Protein AF-A0A416MDH5-F1 (afdb_monomer_lite)

Sequence (64 aa):
MSGEDARRIVDEIKDIDLDDGVTFEIKEVSNIMDEMEYPGICFTMNAIMGKLAATMKIDISTED

Secondary structure (DSSP, 8-state):
--HHHHHHHHHHHHT---SSSEEEEEEEEEEEEETTEEEEEEEEEEEEETTEEEEEEEEEE---

pLDDT: mean 86.04, std 11.73, range [56.06, 96.62]

Foldseek 3Di:
DDLVVVVVVVVVVQPDDPVPQWGKAWDDWDWDDDVPDAIWIKTWMWTDHPPDTDIDIDIGRPPD

Radius of gyration: 13.2 Å; chains: 1; bounding box: 41×17×30 Å

Structure (mmCIF, N/CA/C/O backbone):
data_AF-A0A416MDH5-F1
#
_entry.id   AF-A0A416MDH5-F1
#
loop_
_atom_site.group_PDB
_atom_site.id
_atom_site.type_symbol
_atom_site.label_atom_id
_atom_site.label_alt_id
_atom_site.label_comp_id
_atom_site.label_asym_id
_atom_site.label_entity_id
_atom_site.label_seq_id
_atom_site.pdbx_PDB_ins_code
_atom_site.Cartn_x
_atom_site.Cartn_y
_atom_site.Cartn_z
_atom_site.occupancy
_atom_site.B_iso_or_equiv
_atom_site.auth_seq_id
_atom_site.auth_comp_id
_atom_site.auth_asym_id
_atom_site.auth_atom_id
_atom_site.pdbx_PDB_model_num
ATOM 1 N N . MET A 1 1 ? 11.910 -9.785 -15.146 1.00 61.56 1 MET A N 1
ATOM 2 C CA . MET A 1 1 ? 10.794 -8.831 -14.861 1.00 61.56 1 MET A CA 1
ATOM 3 C C . MET A 1 1 ? 11.386 -7.459 -14.553 1.00 61.56 1 MET A C 1
ATOM 5 O O . MET A 1 1 ? 12.364 -7.424 -13.817 1.00 61.56 1 MET A O 1
ATOM 9 N N . SER A 1 2 ? 10.853 -6.350 -15.076 1.00 71.69 2 SER A N 1
ATOM 10 C CA . SER A 1 2 ? 11.391 -5.014 -14.756 1.00 71.69 2 SER A CA 1
ATOM 11 C C . SER A 1 2 ? 10.897 -4.506 -13.393 1.00 71.69 2 SER A C 1
ATOM 13 O O . SER A 1 2 ? 9.847 -4.928 -12.904 1.00 71.69 2 SER A O 1
ATOM 15 N N . GLY A 1 3 ? 11.615 -3.536 -12.810 1.00 74.44 3 GLY A N 1
ATOM 16 C CA . GLY A 1 3 ? 11.218 -2.792 -11.600 1.00 74.44 3 GLY A CA 1
ATOM 17 C C . GLY A 1 3 ? 9.755 -2.339 -11.595 1.00 74.44 3 GLY A C 1
ATOM 18 O O . GLY A 1 3 ? 9.025 -2.480 -10.612 1.00 74.44 3 GLY A O 1
ATOM 19 N N . GLU A 1 4 ? 9.323 -1.830 -12.745 1.00 80.69 4 GLU A N 1
ATOM 20 C CA . GLU A 1 4 ? 7.977 -1.311 -12.973 1.00 80.69 4 GLU A CA 1
ATOM 21 C C . GLU A 1 4 ? 6.909 -2.414 -13.021 1.00 80.69 4 GLU A C 1
ATOM 23 O O . GLU A 1 4 ? 5.805 -2.207 -12.512 1.00 80.69 4 GLU A O 1
ATOM 28 N N . ASP A 1 5 ? 7.235 -3.600 -13.549 1.00 85.88 5 ASP A N 1
ATOM 29 C CA . ASP A 1 5 ? 6.306 -4.737 -13.591 1.00 85.88 5 ASP A CA 1
ATOM 30 C C . ASP A 1 5 ? 5.983 -5.217 -12.175 1.00 85.88 5 ASP A C 1
ATOM 32 O O . ASP A 1 5 ? 4.816 -5.378 -11.815 1.00 85.88 5 ASP A O 1
ATOM 36 N N . ALA A 1 6 ? 7.011 -5.375 -11.337 1.00 85.00 6 ALA A N 1
ATOM 37 C CA . ALA A 1 6 ? 6.826 -5.759 -9.943 1.00 85.00 6 ALA A CA 1
ATOM 38 C C . ALA A 1 6 ? 6.023 -4.701 -9.178 1.00 85.00 6 ALA A C 1
ATOM 40 O O . ALA A 1 6 ? 5.111 -5.039 -8.424 1.00 85.00 6 ALA A O 1
ATOM 41 N N . ARG A 1 7 ? 6.301 -3.409 -9.412 1.00 87.12 7 ARG A N 1
ATOM 42 C CA . ARG A 1 7 ? 5.549 -2.323 -8.775 1.00 87.12 7 ARG A CA 1
ATOM 43 C C . ARG A 1 7 ? 4.072 -2.378 -9.131 1.00 87.12 7 ARG A C 1
ATOM 45 O O . ARG A 1 7 ? 3.254 -2.172 -8.235 1.00 87.12 7 ARG A O 1
ATOM 52 N N . ARG A 1 8 ? 3.752 -2.628 -10.404 1.00 90.69 8 ARG A N 1
ATOM 53 C CA . ARG A 1 8 ? 2.378 -2.758 -10.897 1.00 90.69 8 ARG A CA 1
ATOM 54 C C . ARG A 1 8 ? 1.672 -3.947 -10.256 1.00 90.69 8 ARG A C 1
ATOM 56 O O . ARG A 1 8 ? 0.582 -3.766 -9.736 1.00 90.69 8 ARG A O 1
ATOM 63 N N . ILE A 1 9 ? 2.310 -5.118 -10.231 1.00 90.62 9 ILE A N 1
ATOM 64 C CA . ILE A 1 9 ? 1.750 -6.327 -9.609 1.00 90.62 9 ILE A CA 1
ATOM 65 C C . ILE A 1 9 ? 1.440 -6.077 -8.131 1.00 90.62 9 ILE A C 1
ATOM 67 O O . ILE A 1 9 ? 0.339 -6.367 -7.675 1.00 90.62 9 ILE A O 1
ATOM 71 N N . VAL A 1 10 ? 2.384 -5.495 -7.385 1.00 91.50 10 VAL A N 1
ATOM 72 C CA . VAL A 1 10 ? 2.176 -5.186 -5.964 1.00 91.50 10 VAL A CA 1
ATOM 73 C C . VAL A 1 10 ? 1.075 -4.137 -5.777 1.00 91.50 10 VAL A C 1
ATOM 75 O O . VAL A 1 10 ? 0.321 -4.246 -4.815 1.00 91.50 10 VAL A O 1
ATOM 78 N N . ASP A 1 11 ? 0.947 -3.154 -6.681 1.00 91.88 11 ASP A N 1
ATOM 79 C CA . ASP A 1 11 ? -0.145 -2.170 -6.637 1.00 91.88 11 ASP A CA 1
ATOM 80 C C . ASP A 1 11 ? -1.518 -2.814 -6.866 1.00 91.88 11 ASP A C 1
ATOM 82 O O . ASP A 1 11 ? -2.463 -2.480 -6.165 1.00 91.88 11 ASP A O 1
ATOM 86 N N . GLU A 1 12 ? -1.622 -3.771 -7.790 1.00 94.25 12 GLU A N 1
ATOM 87 C CA . GLU A 1 12 ? -2.884 -4.482 -8.016 1.00 94.25 12 GLU A CA 1
ATOM 88 C C . GLU A 1 12 ? -3.228 -5.418 -6.853 1.00 94.25 12 GLU A C 1
ATOM 90 O O . GLU A 1 12 ? -4.388 -5.495 -6.466 1.00 94.25 12 GLU A O 1
ATOM 95 N N . ILE A 1 13 ? -2.237 -6.091 -6.256 1.00 92.56 13 ILE A N 1
ATOM 96 C CA . ILE A 1 13 ? -2.460 -6.999 -5.119 1.00 92.56 13 ILE A CA 1
ATOM 97 C C . ILE A 1 13 ? -2.903 -6.234 -3.866 1.00 92.56 13 ILE A C 1
ATOM 99 O O . ILE A 1 13 ? -3.818 -6.687 -3.183 1.00 92.56 13 ILE A O 1
ATOM 103 N N . LYS A 1 14 ? -2.279 -5.090 -3.546 1.00 90.81 14 LYS A N 1
ATOM 104 C CA . LYS A 1 14 ? -2.612 -4.320 -2.329 1.00 90.81 14 LYS A CA 1
ATOM 105 C C . LYS A 1 14 ? -4.043 -3.758 -2.333 1.00 90.81 14 LYS A C 1
ATOM 107 O O . LYS A 1 14 ? -4.555 -3.441 -1.264 1.00 90.81 14 LYS A O 1
ATOM 112 N N . ASP A 1 15 ? -4.633 -3.578 -3.517 1.00 93.00 15 ASP A N 1
ATOM 113 C CA . ASP A 1 15 ? -5.976 -3.021 -3.727 1.00 93.00 15 ASP A CA 1
ATOM 114 C C . ASP A 1 15 ? -7.056 -4.118 -3.706 1.00 93.00 15 ASP A C 1
ATOM 116 O O . ASP A 1 15 ? -8.251 -3.822 -3.769 1.00 93.00 15 ASP A O 1
ATOM 120 N N . ILE A 1 16 ? -6.658 -5.392 -3.587 1.00 93.62 16 ILE A N 1
ATOM 121 C CA . ILE A 1 16 ? -7.589 -6.496 -3.361 1.00 93.62 16 ILE A CA 1
ATOM 122 C C . ILE A 1 16 ? -8.129 -6.380 -1.936 1.00 93.62 16 ILE A C 1
ATOM 124 O O . ILE A 1 16 ? -7.454 -6.722 -0.966 1.00 93.62 16 ILE A O 1
ATOM 128 N N . ASP A 1 17 ? -9.374 -5.929 -1.827 1.00 91.44 17 ASP A N 1
ATOM 129 C CA . ASP A 1 17 ? -10.122 -5.964 -0.578 1.00 91.44 17 ASP A CA 1
ATOM 130 C C . ASP A 1 17 ? -10.605 -7.396 -0.296 1.00 91.44 17 ASP A C 1
ATOM 132 O O . ASP A 1 17 ? -11.323 -8.003 -1.096 1.00 91.44 17 ASP A O 1
ATOM 136 N N . LEU A 1 18 ? -10.168 -7.948 0.835 1.00 93.81 18 LEU A N 1
ATOM 137 C CA . LEU A 1 18 ? -10.533 -9.287 1.304 1.00 93.81 18 LEU A CA 1
ATOM 138 C C . LEU A 1 18 ? -11.653 -9.259 2.365 1.00 93.81 18 LEU A C 1
ATOM 140 O O . LEU A 1 18 ? -11.945 -10.299 2.954 1.00 93.81 18 LEU A O 1
ATOM 144 N N . ASP A 1 19 ? -12.269 -8.095 2.621 1.00 93.12 19 ASP A N 1
ATOM 145 C CA . ASP A 1 19 ? -13.264 -7.852 3.685 1.00 93.12 19 ASP A CA 1
ATOM 146 C C . ASP A 1 19 ? -12.778 -8.234 5.107 1.00 93.12 19 ASP A C 1
ATOM 148 O O . ASP A 1 19 ? -13.564 -8.464 6.024 1.00 93.12 19 ASP A O 1
ATOM 152 N N . ASP A 1 20 ? -11.458 -8.293 5.330 1.00 92.69 20 ASP A N 1
ATOM 153 C CA . ASP A 1 20 ? -10.846 -8.613 6.633 1.00 92.69 20 ASP A CA 1
ATOM 15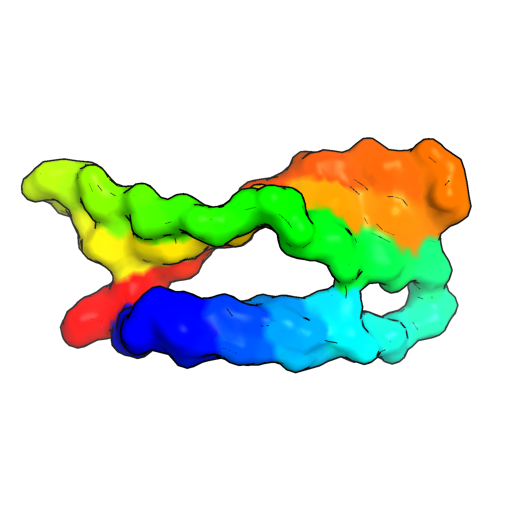4 C C . ASP A 1 20 ? -10.464 -7.368 7.463 1.00 92.69 20 ASP A C 1
ATOM 156 O O . ASP A 1 20 ? -10.043 -7.475 8.620 1.00 92.69 20 ASP A O 1
ATOM 160 N N . GLY A 1 21 ? -10.668 -6.172 6.898 1.00 92.62 21 GLY A N 1
ATOM 161 C CA . GLY A 1 21 ? -10.373 -4.888 7.534 1.00 92.62 21 GLY A CA 1
ATOM 162 C C . GLY A 1 21 ? -8.893 -4.494 7.524 1.00 92.62 21 GLY A C 1
ATOM 163 O O . GLY A 1 21 ? -8.528 -3.539 8.221 1.00 92.62 21 GLY A O 1
ATOM 164 N N . VAL A 1 22 ? -8.049 -5.205 6.769 1.00 94.00 22 VAL A N 1
ATOM 165 C CA . VAL A 1 22 ? -6.644 -4.865 6.532 1.00 94.00 22 VAL A CA 1
ATOM 166 C C . VAL A 1 22 ? -6.504 -4.077 5.231 1.00 94.00 22 VAL A C 1
ATOM 168 O O . VAL A 1 22 ? -7.015 -4.465 4.187 1.00 94.00 22 VAL A O 1
ATOM 171 N N . THR A 1 23 ? -5.761 -2.973 5.277 1.00 94.69 23 THR A N 1
ATOM 172 C CA . THR A 1 23 ? -5.323 -2.236 4.083 1.00 94.69 23 THR A CA 1
ATOM 173 C C . THR A 1 23 ? -3.806 -2.179 4.017 1.00 94.69 23 THR A C 1
ATOM 175 O O . THR A 1 23 ? -3.124 -2.258 5.041 1.00 94.69 23 THR A O 1
ATOM 178 N N . PHE A 1 24 ? -3.257 -2.037 2.813 1.00 95.19 24 PHE A N 1
ATOM 179 C CA . PHE A 1 24 ? -1.813 -2.029 2.604 1.00 95.19 24 PHE A CA 1
ATOM 180 C C . PHE A 1 24 ? -1.332 -0.681 2.051 1.00 95.19 24 PHE A C 1
ATOM 182 O O . PHE A 1 24 ? -1.866 -0.156 1.076 1.00 95.19 24 PHE A O 1
ATOM 189 N N . GLU A 1 25 ? -0.279 -0.125 2.652 1.00 94.06 25 GLU A N 1
ATOM 190 C CA . GLU A 1 25 ? 0.382 1.110 2.210 1.00 94.06 25 GLU A CA 1
ATOM 191 C C . GLU A 1 25 ? 1.847 0.828 1.873 1.00 94.06 25 GLU A C 1
ATOM 193 O O . GLU A 1 25 ? 2.623 0.442 2.744 1.00 94.06 25 GLU A O 1
ATOM 198 N N . ILE A 1 26 ? 2.265 1.085 0.633 1.00 93.56 26 ILE A N 1
ATOM 199 C CA . ILE A 1 26 ? 3.677 0.984 0.243 1.00 93.56 26 ILE A CA 1
ATOM 200 C C . ILE A 1 26 ? 4.426 2.211 0.762 1.00 93.56 26 ILE A C 1
ATOM 202 O O . ILE A 1 26 ? 4.079 3.347 0.440 1.00 93.56 26 ILE A O 1
ATOM 206 N N . LYS A 1 27 ? 5.469 1.973 1.558 1.00 94.69 27 LYS A N 1
ATOM 207 C CA . LYS A 1 27 ? 6.334 3.003 2.148 1.00 94.69 27 LYS A CA 1
ATOM 208 C C . LYS A 1 27 ? 7.537 3.309 1.279 1.00 94.69 27 LYS A C 1
ATOM 210 O O . LYS A 1 27 ? 7.882 4.473 1.115 1.00 94.69 27 LYS A O 1
ATOM 215 N N . GLU A 1 28 ? 8.177 2.269 0.761 1.00 92.69 28 GLU A N 1
ATOM 216 C CA . GLU A 1 28 ? 9.418 2.390 0.007 1.00 92.69 28 GLU A CA 1
ATOM 217 C C . GLU A 1 28 ? 9.529 1.248 -0.999 1.00 92.69 28 GLU A C 1
ATOM 219 O O . GLU A 1 28 ? 9.081 0.129 -0.736 1.00 92.69 28 GLU A O 1
ATOM 224 N N . VAL A 1 29 ? 10.137 1.551 -2.143 1.00 90.31 29 VAL A N 1
ATOM 225 C CA . VAL A 1 29 ? 10.532 0.571 -3.151 1.00 90.31 29 VAL A CA 1
ATOM 226 C C . VAL A 1 29 ? 12.003 0.800 -3.446 1.00 90.31 29 VAL A C 1
ATOM 228 O O . VAL A 1 29 ? 12.383 1.901 -3.844 1.00 90.31 29 VAL A O 1
ATOM 231 N N . SER A 1 30 ? 12.811 -0.232 -3.237 1.00 88.44 30 SER A N 1
ATOM 232 C CA . SER A 1 30 ? 14.268 -0.159 -3.310 1.00 88.44 30 SER A CA 1
ATOM 233 C C . SER A 1 30 ? 14.800 -1.308 -4.153 1.00 88.44 30 SER A C 1
ATOM 235 O O . SER A 1 30 ? 14.324 -2.433 -4.039 1.00 88.44 30 SER A O 1
ATOM 237 N N . ASN A 1 31 ? 15.804 -1.047 -4.988 1.00 82.88 31 ASN A N 1
ATOM 238 C CA . ASN A 1 31 ? 16.506 -2.127 -5.676 1.00 82.88 31 ASN A CA 1
ATOM 239 C C . ASN A 1 31 ? 17.482 -2.790 -4.703 1.00 82.88 31 ASN A C 1
ATOM 241 O O . ASN A 1 31 ? 18.290 -2.111 -4.069 1.00 82.88 31 ASN A O 1
ATOM 245 N N . ILE A 1 32 ? 17.407 -4.112 -4.616 1.00 78.06 32 ILE A N 1
ATOM 246 C CA . ILE A 1 32 ? 18.359 -4.953 -3.896 1.00 78.06 32 ILE A CA 1
ATOM 247 C C . ILE A 1 32 ? 19.311 -5.482 -4.963 1.00 78.06 32 ILE A C 1
ATOM 249 O O . ILE A 1 32 ? 18.940 -6.313 -5.786 1.00 78.06 32 ILE A O 1
ATOM 253 N N . MET A 1 33 ? 20.507 -4.913 -5.028 1.00 70.75 33 MET A N 1
ATOM 254 C CA . MET A 1 33 ? 21.562 -5.360 -5.928 1.00 70.75 33 MET A CA 1
ATOM 255 C C . MET A 1 33 ? 22.745 -5.711 -5.043 1.00 70.75 33 MET A C 1
ATOM 257 O O . MET A 1 33 ? 23.442 -4.810 -4.581 1.00 70.75 33 MET A O 1
ATOM 261 N N . ASP A 1 34 ? 22.916 -6.997 -4.756 1.00 61.44 34 ASP A N 1
ATOM 262 C CA . ASP A 1 34 ? 24.110 -7.490 -4.079 1.00 61.44 34 ASP A CA 1
ATOM 263 C C . ASP A 1 34 ? 25.047 -8.085 -5.134 1.00 61.44 34 ASP A C 1
ATOM 265 O O . ASP A 1 34 ? 24.593 -8.707 -6.093 1.00 61.44 34 ASP A O 1
ATOM 269 N N . GLU A 1 35 ? 26.357 -7.880 -5.000 1.00 56.06 35 GLU A N 1
ATOM 270 C CA . GLU A 1 35 ? 27.355 -8.235 -6.025 1.00 56.06 35 GLU A CA 1
ATOM 271 C C . GLU A 1 35 ? 27.419 -9.755 -6.325 1.00 56.06 35 GLU A C 1
ATOM 273 O O . GLU A 1 35 ? 28.105 -10.170 -7.262 1.00 56.06 35 GLU A O 1
ATOM 278 N N . MET A 1 36 ? 26.700 -10.586 -5.554 1.00 59.00 36 MET A N 1
ATOM 279 C CA . MET A 1 36 ? 26.616 -12.047 -5.692 1.00 59.00 36 MET A CA 1
ATOM 280 C C . MET A 1 36 ? 25.189 -12.640 -5.651 1.00 59.00 36 MET A C 1
ATOM 282 O O . MET A 1 36 ? 25.049 -13.841 -5.887 1.00 59.00 36 MET A O 1
ATOM 286 N N . GLU A 1 37 ? 24.139 -11.851 -5.387 1.00 56.53 37 GLU A N 1
ATOM 287 C CA . GLU A 1 37 ? 22.737 -12.309 -5.366 1.00 56.53 37 GLU A CA 1
ATOM 288 C C . GLU A 1 37 ? 21.944 -11.663 -6.507 1.00 56.53 37 GLU A C 1
ATOM 290 O O . GLU A 1 37 ? 22.190 -10.519 -6.886 1.00 56.53 37 GLU A O 1
ATOM 295 N N . TYR A 1 38 ? 21.013 -12.423 -7.092 1.00 63.00 38 TYR A N 1
ATOM 296 C CA . TYR A 1 38 ? 20.198 -11.974 -8.220 1.00 63.00 38 TYR A CA 1
ATOM 297 C C . TYR A 1 38 ? 19.620 -10.578 -7.963 1.00 63.00 38 TYR A C 1
ATOM 299 O O . TYR A 1 38 ? 19.103 -10.338 -6.867 1.00 63.00 38 TYR A O 1
ATOM 307 N N . PRO A 1 39 ? 19.656 -9.673 -8.961 1.00 74.94 39 PRO A N 1
ATOM 308 C CA . PRO A 1 39 ? 19.029 -8.373 -8.814 1.00 74.94 39 PRO A CA 1
ATOM 309 C C . PRO A 1 39 ? 17.567 -8.561 -8.403 1.00 74.94 39 PRO A C 1
ATOM 311 O O . PRO A 1 39 ? 16.876 -9.481 -8.850 1.00 74.94 39 PRO A O 1
ATOM 314 N N . GLY A 1 40 ? 17.118 -7.716 -7.488 1.00 84.12 40 GLY A N 1
ATOM 315 C CA . GLY A 1 40 ? 15.807 -7.824 -6.881 1.00 84.12 40 GLY A CA 1
ATOM 316 C C . GLY A 1 40 ? 15.223 -6.471 -6.519 1.00 84.12 40 GLY A C 1
ATOM 317 O O . GLY A 1 40 ? 15.874 -5.427 -6.607 1.00 84.12 40 GLY A O 1
ATOM 318 N N . ILE A 1 41 ? 13.963 -6.493 -6.107 1.00 88.19 41 ILE A N 1
ATOM 319 C CA . ILE A 1 41 ? 13.202 -5.314 -5.707 1.00 88.19 41 ILE A CA 1
ATOM 320 C C . ILE A 1 41 ? 12.623 -5.589 -4.322 1.00 88.19 41 ILE A C 1
ATOM 322 O O . ILE A 1 41 ? 11.893 -6.560 -4.132 1.00 88.19 41 ILE A O 1
ATOM 326 N N . CYS A 1 42 ? 12.948 -4.730 -3.362 1.00 90.88 42 CYS A N 1
ATOM 327 C CA . CYS A 1 42 ? 12.393 -4.730 -2.016 1.00 90.88 42 CYS A CA 1
ATOM 328 C C . CYS A 1 42 ? 11.232 -3.744 -1.950 1.00 90.88 42 CYS A C 1
ATOM 330 O O . CYS A 1 42 ? 11.391 -2.559 -2.255 1.00 90.88 42 CYS A O 1
ATOM 332 N N . PHE A 1 43 ? 10.085 -4.212 -1.477 1.00 93.31 43 PHE A N 1
ATOM 333 C CA . PHE A 1 43 ? 8.948 -3.383 -1.109 1.00 93.31 43 PHE A CA 1
ATOM 334 C C . PHE A 1 43 ? 8.839 -3.341 0.406 1.00 93.31 43 PHE A C 1
ATOM 336 O O . PHE A 1 43 ? 8.575 -4.360 1.040 1.00 93.31 43 PHE A O 1
ATOM 343 N N . THR A 1 44 ? 8.978 -2.156 0.990 1.00 95.19 44 THR A N 1
ATOM 344 C CA . THR A 1 44 ? 8.575 -1.926 2.380 1.00 95.19 44 THR A CA 1
ATOM 345 C C . THR A 1 44 ? 7.142 -1.420 2.380 1.00 95.19 44 THR A C 1
ATOM 347 O O . THR A 1 44 ? 6.834 -0.428 1.717 1.00 95.19 44 THR A O 1
ATOM 350 N N . MET A 1 45 ? 6.259 -2.070 3.132 1.00 95.31 45 MET A N 1
ATOM 351 C CA . MET A 1 45 ? 4.848 -1.701 3.223 1.00 95.31 45 MET A CA 1
ATOM 352 C C . MET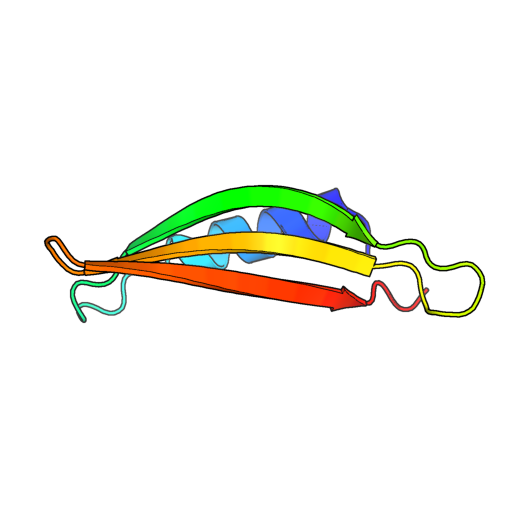 A 1 45 ? 4.306 -1.857 4.642 1.00 95.31 45 MET A C 1
ATOM 354 O O . MET A 1 45 ? 4.875 -2.567 5.466 1.00 95.31 45 MET A O 1
ATOM 358 N N . ASN A 1 46 ? 3.199 -1.185 4.927 1.00 96.62 46 ASN A N 1
ATOM 359 C CA . ASN A 1 46 ? 2.444 -1.337 6.159 1.00 96.62 46 ASN A CA 1
ATOM 360 C C . ASN A 1 46 ? 1.147 -2.086 5.876 1.00 96.62 46 ASN A C 1
ATOM 362 O O . ASN A 1 46 ? 0.395 -1.666 5.003 1.00 96.62 46 ASN A O 1
ATOM 366 N N . ALA A 1 47 ? 0.864 -3.120 6.662 1.00 95.38 47 ALA A N 1
ATOM 367 C CA . ALA A 1 47 ? -0.479 -3.659 6.830 1.00 95.38 47 ALA A CA 1
ATOM 368 C C . ALA A 1 47 ? -1.169 -2.892 7.966 1.00 95.38 47 ALA A C 1
ATOM 370 O O . ALA A 1 47 ? -0.645 -2.815 9.082 1.00 95.38 47 ALA A O 1
ATOM 371 N N . ILE A 1 48 ? -2.317 -2.290 7.680 1.00 96.00 48 ILE A N 1
ATOM 372 C CA . ILE A 1 48 ? -3.044 -1.396 8.578 1.00 96.00 48 ILE A CA 1
ATOM 373 C C . ILE A 1 48 ? -4.383 -2.041 8.915 1.00 96.00 48 ILE A C 1
ATOM 375 O O . ILE A 1 48 ? -5.191 -2.281 8.028 1.00 96.00 48 ILE A O 1
ATOM 379 N N . MET A 1 49 ? -4.637 -2.273 10.203 1.00 94.94 49 MET A N 1
ATOM 380 C CA . MET A 1 49 ? -5.915 -2.778 10.710 1.00 94.94 49 MET A CA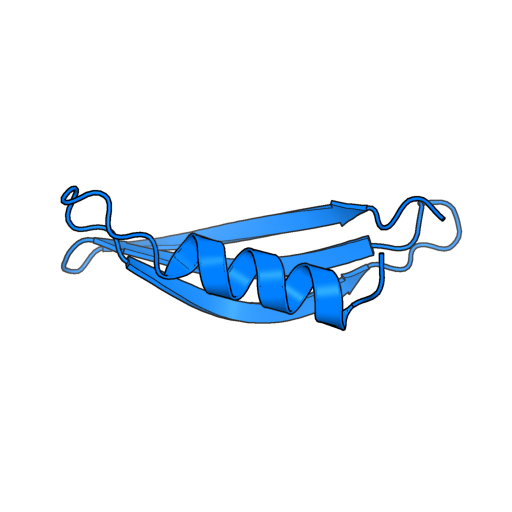 1
ATOM 381 C C . MET A 1 49 ? -6.387 -1.887 11.862 1.00 94.94 49 MET A C 1
ATOM 383 O O . MET A 1 49 ? -5.883 -1.947 12.990 1.00 94.94 49 MET A O 1
ATOM 387 N N . GLY A 1 50 ? -7.341 -0.999 11.582 1.00 91.06 50 GLY A N 1
ATOM 388 C CA . GLY A 1 50 ? -7.800 0.004 12.544 1.00 91.06 50 GLY A CA 1
ATOM 389 C C . GLY A 1 50 ? -6.678 0.961 12.971 1.00 91.06 50 GLY A C 1
ATOM 390 O O . GLY A 1 50 ? -6.290 1.844 12.214 1.00 91.06 50 GLY A O 1
ATOM 391 N N . LYS A 1 51 ? -6.178 0.820 14.209 1.00 91.31 51 LYS A N 1
ATOM 392 C CA . LYS A 1 51 ? -5.051 1.618 14.747 1.00 91.31 51 LYS A CA 1
ATOM 393 C C . LYS A 1 51 ? -3.719 0.863 14.754 1.00 91.31 51 LYS A C 1
ATOM 395 O O . LYS A 1 51 ? -2.705 1.437 15.146 1.00 91.31 51 LYS A O 1
ATOM 400 N N . LEU A 1 52 ? -3.730 -0.418 14.393 1.00 94.19 52 LEU A N 1
ATOM 401 C CA . LEU A 1 52 ? -2.531 -1.237 14.306 1.00 94.19 52 LEU A CA 1
ATOM 402 C C . LEU A 1 52 ? -1.897 -1.037 12.929 1.00 94.19 52 LEU A C 1
ATOM 404 O O . LEU A 1 52 ? -2.589 -1.133 11.920 1.00 94.19 52 LEU A O 1
ATOM 408 N N . ALA A 1 53 ? -0.589 -0.794 12.900 1.00 95.06 53 ALA A N 1
ATOM 409 C CA . ALA A 1 53 ? 0.207 -0.807 11.681 1.00 95.06 53 ALA A CA 1
ATOM 410 C C . ALA A 1 53 ? 1.380 -1.773 11.872 1.00 95.06 53 ALA A C 1
ATOM 412 O O . ALA A 1 53 ? 2.173 -1.607 12.801 1.00 95.06 53 ALA A O 1
ATOM 413 N N . ALA A 1 54 ? 1.476 -2.780 11.008 1.00 96.31 54 ALA A N 1
ATOM 414 C CA . ALA A 1 54 ? 2.576 -3.733 10.977 1.00 96.31 54 ALA A CA 1
ATOM 415 C C . ALA A 1 54 ? 3.414 -3.500 9.716 1.00 96.31 54 ALA A C 1
ATOM 417 O O . ALA A 1 54 ? 2.915 -3.635 8.600 1.00 96.3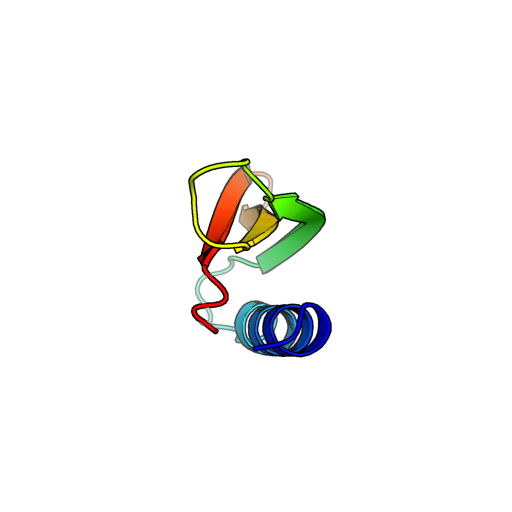1 54 ALA A O 1
ATOM 418 N N . THR A 1 55 ? 4.685 -3.138 9.889 1.00 96.19 55 THR A N 1
ATOM 419 C CA . THR A 1 55 ? 5.620 -2.974 8.770 1.00 96.19 55 THR A CA 1
ATOM 420 C C . THR A 1 55 ? 6.131 -4.335 8.312 1.00 96.19 55 THR A C 1
ATOM 422 O O . THR A 1 55 ? 6.589 -5.138 9.123 1.00 96.19 55 THR A O 1
ATOM 425 N N . MET A 1 56 ? 6.088 -4.573 7.007 1.00 94.94 56 MET A N 1
ATOM 426 C CA . MET A 1 56 ? 6.540 -5.797 6.357 1.00 94.94 56 MET A CA 1
ATOM 427 C C . MET A 1 56 ? 7.394 -5.475 5.130 1.00 94.94 56 MET A C 1
ATOM 429 O O . MET A 1 56 ? 7.263 -4.409 4.522 1.00 94.94 56 MET A O 1
ATOM 433 N N . LYS A 1 57 ? 8.289 -6.405 4.793 1.00 93.50 57 LYS A N 1
ATOM 434 C CA . LYS A 1 57 ? 9.155 -6.332 3.616 1.00 93.50 57 LYS A CA 1
ATOM 435 C C . LYS A 1 57 ? 8.860 -7.495 2.682 1.00 93.50 57 LYS A C 1
ATOM 437 O O . LYS A 1 57 ? 8.685 -8.618 3.152 1.00 93.50 57 LYS A O 1
ATOM 442 N N . ILE A 1 58 ? 8.800 -7.207 1.389 1.00 91.19 58 ILE A N 1
ATOM 443 C CA . ILE A 1 58 ? 8.650 -8.198 0.326 1.00 91.19 58 ILE A CA 1
ATOM 444 C C . ILE A 1 58 ? 9.835 -8.045 -0.614 1.00 91.19 58 ILE A C 1
ATOM 446 O O . ILE A 1 58 ? 9.969 -7.008 -1.261 1.00 91.19 58 ILE A O 1
ATOM 450 N N . ASP A 1 59 ? 10.655 -9.083 -0.699 1.00 89.25 59 ASP A N 1
ATOM 451 C CA . ASP A 1 59 ? 11.801 -9.131 -1.598 1.00 89.25 59 ASP A CA 1
ATOM 452 C C . ASP A 1 59 ? 11.437 -9.988 -2.814 1.00 89.25 59 ASP A C 1
ATOM 454 O O . ASP A 1 59 ? 10.996 -11.130 -2.678 1.00 89.25 59 ASP A O 1
ATOM 458 N N . ILE A 1 60 ? 11.572 -9.411 -4.007 1.00 86.69 60 ILE A N 1
ATOM 459 C CA . ILE A 1 60 ? 11.266 -10.061 -5.283 1.00 86.69 60 ILE A CA 1
ATOM 460 C C . ILE A 1 60 ? 12.560 -10.167 -6.079 1.00 86.69 60 ILE A C 1
ATOM 462 O O . ILE A 1 60 ? 13.082 -9.153 -6.539 1.00 86.69 60 ILE A O 1
ATOM 466 N N . SER A 1 61 ? 13.066 -11.384 -6.267 1.00 82.50 61 SER A N 1
ATOM 467 C CA . SER A 1 61 ? 14.165 -11.659 -7.197 1.00 82.50 61 SER A CA 1
ATOM 468 C C . SER A 1 61 ? 13.665 -11.505 -8.634 1.00 82.50 61 SER A C 1
ATOM 470 O O . SER A 1 61 ? 12.598 -12.016 -8.973 1.00 82.50 61 SER A O 1
ATOM 472 N N . THR A 1 62 ? 14.399 -10.794 -9.491 1.00 74.81 62 THR A N 1
ATOM 473 C CA . THR A 1 62 ? 13.93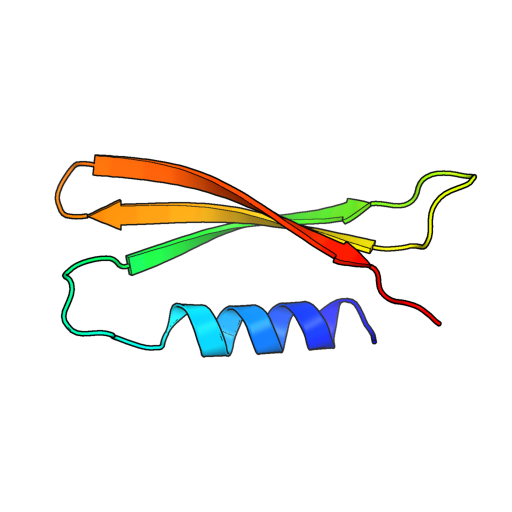8 -10.514 -10.861 1.00 74.81 62 THR A CA 1
ATOM 474 C C . THR A 1 62 ? 14.309 -11.582 -11.882 1.00 74.81 62 THR A C 1
ATOM 476 O O . THR A 1 62 ? 13.976 -11.324 -13.039 1.00 74.81 62 THR A O 1
ATOM 479 N N . GLU A 1 63 ? 14.963 -12.685 -11.45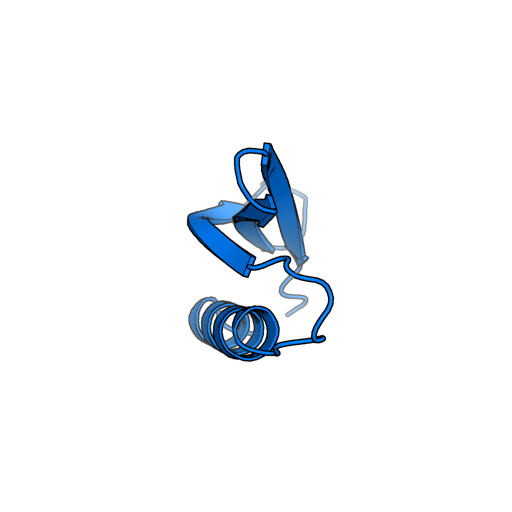2 1.00 64.06 63 GLU A N 1
ATOM 480 C CA . GLU A 1 63 ? 15.491 -13.825 -12.243 1.00 64.06 63 GLU A CA 1
ATOM 481 C C . GLU A 1 63 ? 15.467 -13.533 -13.749 1.00 64.06 63 GLU A C 1
ATOM 483 O O . GLU A 1 63 ? 14.421 -13.665 -14.385 1.00 64.06 63 GLU A O 1
ATOM 488 N N . ASP A 1 64 ? 16.594 -13.031 -14.270 1.00 56.50 64 ASP A N 1
ATOM 489 C CA . ASP A 1 64 ? 16.755 -12.692 -15.692 1.00 56.50 64 ASP A CA 1
ATOM 490 C C . ASP A 1 64 ? 16.399 -13.876 -16.610 1.00 56.50 64 ASP A C 1
ATOM 492 O O . ASP A 1 64 ? 16.879 -15.004 -16.334 1.00 56.50 64 ASP A O 1
#